Protein AF-A0A662DIK9-F1 (afdb_monomer_lite)

pLDDT: mean 86.63, std 15.17, range [39.56, 97.62]

Organism: Aerophobetes bacterium (NCBI:txid2030807)

Structure (mmCIF, N/CA/C/O backbone):
data_AF-A0A662DIK9-F1
#
_entry.id   AF-A0A662DIK9-F1
#
loop_
_atom_site.group_PDB
_atom_site.id
_atom_site.type_symbol
_atom_site.label_atom_id
_atom_site.label_alt_id
_atom_site.label_comp_id
_atom_site.label_asym_id
_atom_site.label_entity_id
_atom_site.label_seq_id
_atom_site.pdbx_PDB_ins_code
_atom_site.Cartn_x
_atom_site.Cartn_y
_atom_site.Cartn_z
_atom_site.occupancy
_atom_site.B_iso_or_equiv
_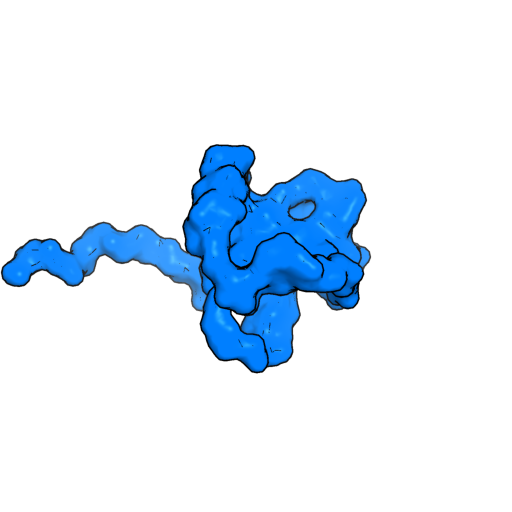atom_site.auth_seq_id
_atom_site.auth_comp_id
_atom_site.auth_asym_id
_atom_site.auth_atom_id
_atom_site.pdbx_PDB_model_num
ATOM 1 N N . VAL A 1 1 ? 3.250 -6.532 8.132 1.00 88.00 1 VAL A N 1
ATOM 2 C CA . VAL A 1 1 ? 2.627 -6.105 6.856 1.00 88.00 1 VAL A CA 1
ATOM 3 C C . VAL A 1 1 ? 1.916 -7.306 6.274 1.00 88.00 1 VAL A C 1
ATOM 5 O O . VAL A 1 1 ? 2.495 -8.382 6.314 1.00 88.00 1 VAL A O 1
ATOM 8 N N . ILE A 1 2 ? 0.690 -7.139 5.791 1.00 90.75 2 ILE A N 1
ATOM 9 C CA . ILE A 1 2 ? -0.103 -8.195 5.148 1.00 90.75 2 ILE A CA 1
ATOM 10 C C . ILE A 1 2 ? -0.514 -7.676 3.769 1.00 90.75 2 ILE A C 1
ATOM 12 O O . ILE A 1 2 ? -0.956 -6.536 3.674 1.00 90.75 2 ILE A O 1
ATOM 16 N N . ILE A 1 3 ? -0.337 -8.468 2.712 1.00 90.94 3 ILE A N 1
ATOM 17 C CA . ILE A 1 3 ? -0.609 -8.074 1.319 1.00 90.94 3 ILE A CA 1
ATOM 18 C C . ILE A 1 3 ? -1.674 -9.016 0.763 1.00 90.94 3 ILE A C 1
ATOM 20 O O . ILE A 1 3 ? -1.440 -10.221 0.726 1.00 90.94 3 ILE A O 1
ATOM 24 N N . GLY A 1 4 ? -2.814 -8.481 0.329 1.00 89.81 4 GLY A N 1
ATOM 25 C CA . GLY A 1 4 ? -3.887 -9.267 -0.274 1.00 89.81 4 GLY A CA 1
ATOM 26 C C . GLY A 1 4 ? -3.637 -9.490 -1.760 1.00 89.81 4 GLY A C 1
ATOM 27 O O . GLY A 1 4 ? -3.645 -8.555 -2.551 1.00 89.81 4 GLY A O 1
ATOM 28 N N . ARG A 1 5 ? -3.400 -10.732 -2.163 1.00 84.50 5 ARG A N 1
ATOM 29 C CA . ARG A 1 5 ? -3.059 -11.138 -3.534 1.00 84.50 5 ARG A CA 1
ATOM 30 C C . ARG A 1 5 ? -4.278 -11.443 -4.400 1.00 84.50 5 ARG A C 1
ATOM 32 O O . ARG A 1 5 ? -4.142 -11.579 -5.613 1.00 84.50 5 ARG A O 1
ATOM 39 N N . CYS A 1 6 ? -5.464 -11.528 -3.805 1.00 86.69 6 CYS A N 1
ATOM 40 C CA . CYS A 1 6 ? -6.730 -11.704 -4.509 1.00 86.69 6 CYS A CA 1
ATOM 41 C C . CYS A 1 6 ? -7.847 -10.849 -3.894 1.00 86.69 6 CYS A C 1
ATOM 43 O O . CYS A 1 6 ? -7.687 -10.220 -2.845 1.00 86.69 6 CYS A O 1
ATOM 45 N N . LYS A 1 7 ? -9.007 -10.824 -4.559 1.00 87.06 7 LYS A N 1
ATOM 46 C CA . LYS A 1 7 ? -10.167 -10.044 -4.112 1.00 87.06 7 LYS A CA 1
ATOM 47 C C . LYS A 1 7 ? -10.671 -10.520 -2.747 1.00 87.06 7 LYS A C 1
ATOM 49 O O . LYS A 1 7 ? -11.027 -9.699 -1.908 1.00 87.06 7 LYS A O 1
ATOM 54 N N . GLU A 1 8 ? -10.680 -11.828 -2.521 1.00 91.00 8 GLU A N 1
ATOM 55 C CA . GLU A 1 8 ? -11.135 -12.451 -1.281 1.00 91.00 8 GLU A CA 1
ATOM 56 C C . GLU A 1 8 ? -10.222 -12.080 -0.103 1.00 91.00 8 GLU A C 1
ATOM 58 O O . GLU A 1 8 ? -10.711 -11.780 0.984 1.00 91.00 8 GLU A O 1
ATOM 63 N N . GLU A 1 9 ? -8.904 -12.049 -0.315 1.00 91.81 9 GLU A N 1
ATOM 64 C CA . GLU A 1 9 ? -7.934 -11.602 0.691 1.00 91.81 9 GLU A CA 1
ATOM 65 C C . GLU A 1 9 ? -8.059 -10.107 0.985 1.00 91.81 9 GLU A C 1
ATOM 67 O O . GLU A 1 9 ? -8.038 -9.720 2.150 1.00 91.81 9 GLU A O 1
ATOM 72 N N . ASN A 1 10 ? -8.256 -9.276 -0.042 1.00 90.56 10 ASN A N 1
ATOM 73 C CA . ASN A 1 10 ? -8.482 -7.839 0.131 1.00 90.56 10 ASN A CA 1
ATOM 74 C C . ASN A 1 10 ? -9.709 -7.564 1.017 1.00 90.56 10 ASN A C 1
ATOM 76 O O . ASN A 1 10 ? -9.619 -6.776 1.954 1.00 90.56 10 ASN A O 1
ATOM 80 N N . ILE A 1 11 ? -10.823 -8.269 0.781 1.00 91.56 11 ILE A N 1
ATOM 81 C CA . ILE A 1 11 ? -12.034 -8.156 1.612 1.00 91.56 11 ILE A CA 1
ATOM 82 C C . ILE A 1 11 ? -11.739 -8.559 3.063 1.00 91.56 11 ILE A C 1
ATOM 84 O O . ILE A 1 11 ? -12.141 -7.859 3.991 1.00 91.56 11 ILE A O 1
ATOM 88 N N . LYS A 1 12 ? -11.010 -9.663 3.280 1.00 93.62 12 LYS A N 1
ATOM 89 C CA . LYS A 1 12 ? -10.619 -10.098 4.631 1.00 93.62 12 LYS A CA 1
ATOM 90 C C . LYS A 1 12 ? -9.725 -9.074 5.324 1.00 93.62 12 LYS A C 1
ATOM 92 O O . LYS A 1 12 ? -9.902 -8.832 6.511 1.00 93.62 12 LYS A O 1
ATOM 97 N N . ILE A 1 13 ? -8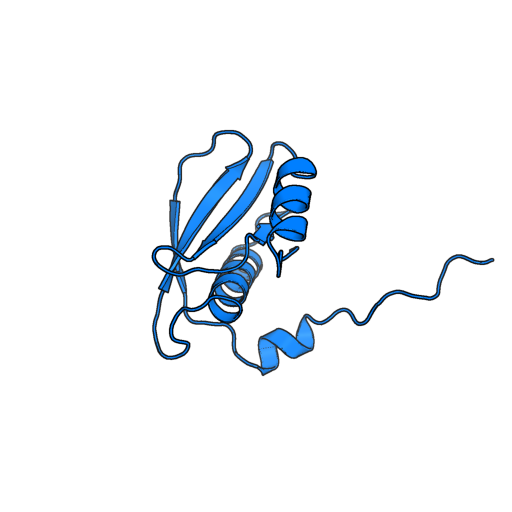.781 -8.470 4.604 1.00 92.69 13 ILE A N 1
ATOM 98 C CA . ILE A 1 13 ? -7.906 -7.422 5.138 1.00 92.69 13 ILE A CA 1
ATOM 99 C C . ILE A 1 13 ? -8.728 -6.228 5.624 1.00 92.69 13 ILE A C 1
ATOM 101 O O . ILE A 1 13 ? -8.516 -5.768 6.743 1.00 92.69 13 ILE A O 1
ATOM 105 N N . GLU A 1 14 ? -9.676 -5.752 4.818 1.00 89.81 14 GLU A N 1
ATOM 106 C CA . GLU A 1 14 ? -10.553 -4.644 5.201 1.00 89.81 14 GLU A CA 1
ATOM 107 C C . GLU A 1 14 ? -11.390 -5.001 6.438 1.00 89.81 14 GLU A C 1
ATOM 109 O O . GLU A 1 14 ? -11.438 -4.224 7.389 1.00 89.81 14 GLU A O 1
ATOM 114 N N . GLN A 1 15 ? -11.969 -6.205 6.485 1.00 92.88 15 GLN A N 1
ATOM 115 C CA . GLN A 1 15 ? -12.771 -6.683 7.620 1.00 92.88 15 GLN A CA 1
ATOM 116 C C . GLN A 1 15 ? -11.968 -6.881 8.915 1.00 92.88 15 GLN A C 1
ATOM 118 O O . GLN A 1 15 ? -12.506 -6.687 10.001 1.00 92.88 15 GLN A O 1
ATOM 123 N N . LEU A 1 16 ? -10.702 -7.296 8.813 1.00 93.81 16 LEU A N 1
ATOM 124 C CA . LEU A 1 16 ? -9.815 -7.543 9.957 1.00 93.81 16 LEU A CA 1
ATOM 125 C C . LEU A 1 16 ? -9.020 -6.301 10.380 1.00 93.81 16 LEU A C 1
ATOM 127 O O . LEU A 1 16 ? -8.297 -6.348 11.383 1.00 93.81 16 LEU A O 1
ATOM 131 N N . SER A 1 17 ? -9.106 -5.215 9.609 1.00 94.12 17 SER A N 1
ATOM 132 C CA . SER A 1 17 ? -8.475 -3.948 9.953 1.00 94.12 17 SER A CA 1
ATOM 133 C C . SER A 1 17 ? -9.118 -3.342 11.204 1.00 94.12 17 SER A C 1
ATOM 135 O O . SER A 1 17 ? -10.303 -3.504 11.484 1.00 94.12 17 SER A O 1
ATOM 137 N N . THR A 1 18 ? -8.299 -2.670 11.998 1.00 95.75 18 THR A N 1
ATOM 138 C CA . THR A 1 18 ? -8.665 -2.052 13.272 1.00 95.75 18 THR A CA 1
ATOM 139 C C . THR A 1 18 ? -8.329 -0.564 13.233 1.00 95.75 18 THR A C 1
ATOM 141 O O . THR A 1 18 ? -7.427 -0.167 12.488 1.00 95.75 18 THR A O 1
ATOM 144 N N . PRO A 1 19 ? -9.022 0.285 14.015 1.00 95.56 19 PRO A N 1
ATOM 145 C CA . PRO A 1 19 ? -8.706 1.708 14.070 1.00 95.56 19 PRO A CA 1
ATOM 146 C C . PRO A 1 19 ? -7.223 1.944 14.376 1.00 95.56 19 PRO A C 1
ATOM 148 O O . PRO A 1 19 ? -6.698 1.402 15.347 1.00 95.56 19 PRO A O 1
ATOM 151 N N . GLY A 1 20 ? -6.548 2.748 13.552 1.00 93.25 20 GLY A N 1
ATOM 152 C CA . GLY A 1 20 ? -5.098 2.962 13.662 1.00 93.25 20 GLY A CA 1
ATOM 153 C C . GLY A 1 20 ? -4.256 2.221 12.630 1.00 93.25 20 GLY A C 1
ATOM 154 O O . GLY A 1 20 ? -3.131 2.641 12.364 1.00 93.25 20 GLY A O 1
ATOM 155 N N . ASP A 1 21 ? -4.796 1.180 12.002 1.00 96.06 21 ASP A N 1
ATOM 156 C CA . ASP A 1 21 ? -4.120 0.519 10.894 1.00 96.06 21 ASP A CA 1
ATOM 157 C C . ASP A 1 21 ? -4.011 1.425 9.671 1.00 96.06 21 ASP A C 1
ATOM 159 O O . ASP A 1 21 ? -4.862 2.283 9.434 1.00 96.06 21 ASP A O 1
ATOM 163 N N . ILE A 1 22 ? -2.981 1.191 8.860 1.00 96.44 22 ILE A N 1
ATOM 164 C CA . ILE A 1 22 ? -2.774 1.904 7.603 1.00 96.44 22 ILE A CA 1
ATOM 165 C C . ILE A 1 22 ? -3.013 0.943 6.446 1.00 96.44 22 ILE A C 1
ATOM 167 O O . ILE A 1 22 ? -2.407 -0.127 6.375 1.00 96.44 22 ILE A O 1
ATOM 171 N N . ILE A 1 23 ? -3.870 1.350 5.518 1.00 96.50 23 ILE A N 1
ATOM 172 C CA . ILE A 1 23 ? -4.096 0.644 4.260 1.00 96.50 23 ILE A CA 1
ATOM 173 C C . ILE A 1 23 ? -3.302 1.328 3.156 1.00 96.50 23 ILE A C 1
ATOM 175 O O . ILE A 1 23 ? -3.227 2.555 3.126 1.00 96.50 23 ILE A O 1
ATOM 179 N N . LEU A 1 24 ? -2.713 0.541 2.255 1.00 96.75 24 LEU A N 1
ATOM 180 C CA . LEU A 1 24 ? -2.006 1.016 1.073 1.00 96.75 24 LEU A CA 1
ATOM 181 C C . LEU A 1 24 ? -2.573 0.374 -0.199 1.00 96.75 24 LEU A C 1
ATOM 183 O O . LEU A 1 24 ? -2.930 -0.806 -0.202 1.00 96.75 24 LEU A O 1
ATOM 187 N N . ARG A 1 25 ? -2.589 1.136 -1.298 1.00 95.69 25 ARG A N 1
ATOM 188 C CA . ARG A 1 25 ? -2.903 0.652 -2.652 1.00 95.69 25 ARG A CA 1
ATOM 189 C C . ARG A 1 25 ? -2.140 1.436 -3.713 1.00 95.69 25 ARG A C 1
ATOM 191 O O . ARG A 1 25 ? -1.895 2.632 -3.553 1.00 95.69 25 ARG A O 1
ATOM 198 N N . VAL A 1 26 ? -1.820 0.803 -4.835 1.00 95.94 26 VAL A N 1
ATOM 199 C CA . VAL A 1 26 ? -1.238 1.520 -5.978 1.00 95.94 26 VAL A CA 1
ATOM 200 C C . VAL A 1 26 ? -2.317 2.331 -6.686 1.00 95.94 26 VAL A C 1
ATOM 202 O O . VAL A 1 26 ? -3.412 1.848 -6.966 1.00 95.94 26 VAL A O 1
ATOM 205 N N . LYS A 1 27 ? -2.011 3.585 -7.001 1.00 93.88 27 LYS A N 1
ATOM 206 C CA . LYS A 1 27 ? -2.914 4.467 -7.733 1.00 93.88 27 LYS A CA 1
ATOM 207 C C . LYS A 1 27 ? -2.791 4.225 -9.238 1.00 93.88 27 LYS A C 1
ATOM 209 O O . LYS A 1 27 ? -1.686 4.157 -9.764 1.00 93.88 27 LYS A O 1
ATOM 214 N N . LYS A 1 28 ? -3.926 4.212 -9.946 1.00 90.94 28 LYS A N 1
ATOM 215 C CA . LYS A 1 28 ? -4.042 4.032 -11.415 1.00 90.94 28 LYS A CA 1
ATOM 216 C C . LYS A 1 28 ? -3.653 2.651 -11.962 1.00 90.94 28 LYS A C 1
ATOM 218 O O . LYS A 1 28 ? -3.736 2.461 -13.171 1.00 90.94 28 LYS A O 1
ATOM 223 N N . TYR A 1 29 ? -3.292 1.701 -11.107 1.00 90.88 29 TYR A N 1
ATOM 224 C CA . TYR A 1 29 ? -2.993 0.323 -11.492 1.00 90.88 29 TYR A CA 1
ATOM 225 C C . TYR A 1 29 ? -3.810 -0.625 -10.622 1.00 90.88 29 TYR A C 1
ATOM 227 O O . TYR A 1 29 ? -4.108 -0.311 -9.469 1.00 90.88 29 TYR A O 1
ATOM 235 N N . LYS A 1 30 ? -4.199 -1.777 -11.173 1.00 88.69 30 LYS A N 1
ATOM 236 C CA . LYS A 1 30 ? -4.755 -2.849 -10.347 1.00 88.69 30 LYS A CA 1
ATOM 237 C C . LYS A 1 30 ? -3.629 -3.430 -9.503 1.00 88.69 30 LYS A C 1
ATOM 239 O O . LYS A 1 30 ? -2.473 -3.423 -9.915 1.00 88.69 30 LYS A O 1
ATOM 244 N N . GLY A 1 31 ? -3.960 -3.912 -8.319 1.00 87.38 31 GLY A N 1
ATOM 245 C CA . GLY A 1 31 ? -2.964 -4.450 -7.414 1.00 87.38 31 GLY A CA 1
ATOM 246 C C . GLY A 1 31 ? -3.557 -4.811 -6.064 1.00 87.38 31 GLY A C 1
ATOM 247 O O . GLY A 1 31 ? -4.772 -4.685 -5.864 1.00 87.38 31 GLY A O 1
ATOM 248 N N . PRO A 1 32 ? -2.702 -5.271 -5.148 1.00 92.12 32 PRO A N 1
ATOM 249 C CA . PRO A 1 32 ? -3.119 -5.712 -3.835 1.00 92.12 32 PRO A CA 1
ATOM 250 C C . PRO A 1 32 ? -3.570 -4.541 -2.963 1.00 92.12 32 PRO A C 1
ATOM 252 O O . PRO A 1 32 ? -3.124 -3.401 -3.135 1.00 92.12 32 PRO A O 1
ATOM 255 N N . ILE A 1 33 ? -4.401 -4.857 -1.971 1.00 93.56 33 ILE 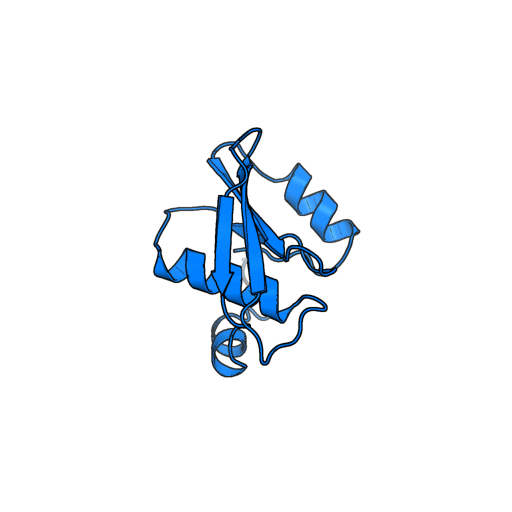A N 1
ATOM 256 C CA . ILE A 1 33 ? -4.556 -4.023 -0.782 1.00 93.56 33 ILE A CA 1
ATOM 257 C C . ILE A 1 33 ? -3.545 -4.508 0.252 1.00 93.56 33 ILE A C 1
ATOM 259 O O . ILE A 1 33 ? -3.454 -5.702 0.541 1.00 93.56 33 ILE A O 1
ATOM 263 N N . THR A 1 34 ? -2.783 -3.579 0.820 1.00 95.31 34 THR A N 1
ATOM 264 C CA . THR A 1 34 ? -1.788 -3.886 1.849 1.00 95.31 34 THR A CA 1
ATOM 265 C C . THR A 1 34 ? -2.207 -3.289 3.181 1.00 95.31 34 THR A C 1
ATOM 267 O O . THR A 1 34 ? -2.496 -2.101 3.267 1.00 95.31 34 THR A O 1
ATOM 270 N N . LEU A 1 35 ? -2.171 -4.101 4.233 1.00 95.69 35 LEU A N 1
ATOM 271 C CA . LEU A 1 35 ? -2.345 -3.697 5.621 1.00 95.69 35 LEU A CA 1
ATOM 272 C C . LEU A 1 35 ? -0.988 -3.536 6.307 1.00 95.69 35 LEU A C 1
ATOM 274 O O . LEU A 1 35 ? -0.187 -4.474 6.416 1.00 95.69 35 LEU A O 1
ATOM 278 N N . PHE A 1 36 ? -0.755 -2.343 6.832 1.00 95.19 36 PHE A N 1
ATOM 279 C CA . PHE A 1 36 ? 0.364 -2.015 7.694 1.00 95.19 36 PHE A CA 1
ATOM 280 C C . PHE A 1 36 ? -0.156 -1.781 9.116 1.00 95.19 36 PHE A C 1
ATOM 282 O O . PHE A 1 36 ? -0.869 -0.815 9.380 1.00 95.19 36 PHE A O 1
ATOM 289 N N . ARG A 1 37 ? 0.214 -2.687 10.026 1.00 93.50 37 ARG A N 1
ATOM 290 C CA . ARG A 1 37 ? -0.145 -2.664 11.449 1.00 93.50 37 ARG A CA 1
ATOM 291 C C . ARG A 1 37 ? 1.116 -2.636 12.305 1.00 93.50 37 ARG A C 1
ATOM 293 O O . ARG A 1 37 ? 2.070 -3.355 12.001 1.00 93.50 37 ARG A O 1
ATOM 300 N N . GLY A 1 38 ? 1.078 -1.874 13.397 1.00 86.38 38 GLY A N 1
ATOM 301 C CA . GLY A 1 38 ? 2.156 -1.768 14.384 1.00 86.38 38 GLY A CA 1
ATOM 302 C C . GLY A 1 38 ? 2.839 -0.400 14.385 1.00 86.38 38 GLY A C 1
ATOM 303 O O . GLY A 1 38 ? 2.328 0.561 13.812 1.00 86.38 38 GLY A O 1
ATOM 304 N N . ASN A 1 39 ? 3.997 -0.310 15.047 1.00 83.00 39 ASN A N 1
ATOM 305 C CA . ASN A 1 39 ? 4.730 0.950 15.163 1.00 83.00 39 ASN A CA 1
ATOM 306 C C . ASN A 1 39 ? 5.160 1.477 13.794 1.00 83.00 39 ASN A C 1
ATOM 308 O O . ASN A 1 39 ? 5.812 0.785 13.008 1.00 83.00 39 ASN A O 1
ATOM 312 N N . PHE A 1 40 ? 4.824 2.739 13.543 1.00 82.12 40 PHE A N 1
ATOM 313 C CA . PHE A 1 40 ? 5.210 3.431 12.328 1.00 82.12 40 PHE A CA 1
ATOM 314 C C . PHE A 1 40 ? 6.717 3.716 12.344 1.00 82.12 40 PHE A C 1
ATOM 316 O O . PHE A 1 40 ? 7.182 4.660 12.977 1.00 82.12 40 PHE A O 1
ATOM 323 N N . ALA A 1 41 ? 7.480 2.888 11.635 1.00 89.38 41 ALA A N 1
ATOM 324 C CA . ALA A 1 41 ? 8.862 3.170 11.271 1.00 89.38 41 ALA A CA 1
ATOM 325 C C . ALA A 1 41 ? 8.907 3.497 9.777 1.00 89.38 41 ALA A C 1
ATOM 327 O O . ALA A 1 41 ? 8.432 2.703 8.961 1.00 89.38 41 ALA A O 1
ATOM 328 N N . LEU A 1 42 ? 9.477 4.653 9.422 1.00 88.38 42 LEU A N 1
ATOM 329 C CA . LEU A 1 42 ? 9.464 5.172 8.050 1.00 88.38 42 LEU A CA 1
ATOM 330 C C . LEU A 1 42 ? 10.029 4.164 7.036 1.00 88.38 42 LEU A C 1
ATOM 332 O O . LEU A 1 42 ? 9.422 3.950 5.992 1.00 88.38 42 LEU A O 1
ATOM 336 N N . GLU A 1 43 ? 11.124 3.487 7.385 1.00 89.75 43 GLU A N 1
ATOM 337 C CA . GLU A 1 43 ? 11.750 2.447 6.557 1.00 89.75 43 GLU A CA 1
ATOM 338 C C . GLU A 1 43 ? 10.815 1.255 6.293 1.00 89.75 43 GLU A C 1
ATOM 340 O O . GLU A 1 43 ? 10.662 0.803 5.158 1.00 89.75 43 GLU A O 1
ATOM 345 N N . LEU A 1 44 ? 10.129 0.758 7.331 1.00 90.06 44 LEU A N 1
ATOM 346 C CA . LEU A 1 44 ? 9.182 -0.355 7.192 1.00 90.06 44 LEU A CA 1
ATOM 347 C C . LEU A 1 44 ? 7.962 0.053 6.367 1.00 90.06 44 LEU A C 1
ATOM 349 O O . LEU A 1 44 ? 7.468 -0.736 5.560 1.00 90.06 44 LEU A O 1
ATOM 353 N N . PHE A 1 45 ? 7.486 1.281 6.562 1.00 93.56 45 PHE A N 1
ATOM 354 C CA . PHE A 1 45 ? 6.376 1.835 5.801 1.00 93.56 45 PHE A CA 1
ATOM 355 C C . PHE A 1 45 ? 6.739 1.993 4.319 1.00 93.56 45 PHE A C 1
ATOM 357 O O . PHE A 1 45 ? 5.989 1.550 3.448 1.00 93.56 45 PHE A O 1
ATOM 364 N N . HIS A 1 46 ? 7.920 2.544 4.024 1.00 94.31 46 HIS A N 1
ATOM 365 C CA . HIS A 1 46 ? 8.424 2.670 2.660 1.00 94.31 46 HIS A CA 1
ATOM 366 C C . HIS A 1 46 ? 8.557 1.295 1.992 1.00 94.31 46 HIS A C 1
ATOM 368 O O . HIS A 1 46 ? 8.106 1.102 0.863 1.00 94.31 46 HIS A O 1
ATOM 374 N N . ARG A 1 47 ? 9.079 0.296 2.714 1.00 92.62 47 ARG A N 1
ATOM 375 C CA . ARG A 1 47 ? 9.181 -1.079 2.212 1.00 92.62 47 ARG A CA 1
ATOM 376 C C . ARG A 1 47 ? 7.809 -1.701 1.931 1.00 92.62 47 ARG A C 1
ATOM 378 O O . ARG A 1 47 ? 7.634 -2.335 0.894 1.00 92.62 47 ARG A O 1
ATOM 385 N N . ALA A 1 48 ? 6.815 -1.474 2.791 1.00 93.94 48 ALA A N 1
ATOM 386 C CA . ALA A 1 48 ? 5.441 -1.918 2.554 1.00 93.94 48 ALA A CA 1
ATOM 387 C C . ALA A 1 48 ? 4.838 -1.291 1.286 1.00 93.94 48 ALA A C 1
ATOM 389 O O . ALA A 1 48 ? 4.204 -1.989 0.491 1.00 93.94 48 ALA A O 1
ATOM 390 N N . ALA A 1 49 ? 5.075 0.003 1.054 1.00 95.75 49 ALA A N 1
ATOM 391 C CA . ALA A 1 49 ? 4.652 0.682 -0.167 1.00 95.75 49 ALA A CA 1
ATOM 392 C C . ALA A 1 49 ? 5.349 0.097 -1.412 1.00 95.75 49 ALA A C 1
ATOM 394 O O . ALA A 1 49 ? 4.676 -0.222 -2.392 1.00 95.75 49 ALA A O 1
ATOM 395 N N . SER A 1 50 ? 6.663 -0.140 -1.359 1.00 95.38 50 SER A N 1
ATOM 396 C CA . SER A 1 50 ? 7.420 -0.776 -2.450 1.00 95.38 50 SER A CA 1
ATOM 397 C C . SER A 1 50 ? 6.977 -2.214 -2.743 1.00 95.38 50 SER A C 1
ATOM 399 O O . SER A 1 50 ? 6.948 -2.616 -3.908 1.00 95.38 50 SER A O 1
ATOM 401 N N . PHE A 1 51 ? 6.587 -2.992 -1.728 1.00 93.88 51 PHE A N 1
ATOM 402 C CA . PHE A 1 51 ? 5.981 -4.310 -1.937 1.00 93.88 51 PHE A CA 1
ATOM 403 C C . PHE A 1 51 ? 4.603 -4.208 -2.589 1.00 93.88 51 PHE A C 1
ATOM 405 O O . PHE A 1 51 ? 4.315 -4.943 -3.529 1.00 93.88 51 PHE A O 1
ATOM 412 N N . THR A 1 52 ? 3.777 -3.263 -2.141 1.00 94.62 52 THR A N 1
ATOM 413 C CA . THR A 1 52 ? 2.457 -2.997 -2.737 1.00 94.62 52 THR A CA 1
ATOM 414 C C . THR A 1 52 ? 2.591 -2.660 -4.226 1.00 94.62 52 THR A C 1
ATOM 416 O O . THR A 1 52 ? 1.842 -3.189 -5.042 1.00 94.62 52 THR A O 1
ATOM 419 N N . ALA A 1 53 ? 3.590 -1.846 -4.588 1.00 95.25 53 ALA A N 1
ATOM 420 C CA . ALA A 1 53 ? 3.936 -1.537 -5.974 1.00 95.25 53 ALA A CA 1
ATOM 421 C C . ALA A 1 53 ? 4.376 -2.775 -6.768 1.00 95.25 53 ALA A C 1
ATOM 423 O O . ALA A 1 53 ? 3.852 -3.023 -7.851 1.00 95.25 53 ALA A O 1
ATOM 424 N N . ARG A 1 54 ? 5.295 -3.578 -6.221 1.00 92.94 54 ARG A N 1
ATOM 425 C CA . ARG A 1 54 ? 5.826 -4.780 -6.885 1.00 92.94 54 ARG A CA 1
ATOM 426 C C . ARG A 1 54 ? 4.748 -5.803 -7.239 1.00 92.94 54 ARG A C 1
ATOM 428 O O . ARG A 1 54 ? 4.838 -6.433 -8.281 1.00 92.94 54 ARG A O 1
ATOM 435 N N . TYR A 1 55 ? 3.763 -5.998 -6.370 1.00 91.31 55 TYR A N 1
ATOM 436 C CA . TYR A 1 55 ? 2.693 -6.974 -6.598 1.00 91.31 55 TYR A CA 1
ATOM 437 C C . TYR A 1 55 ? 1.503 -6.402 -7.388 1.00 91.31 55 TYR A C 1
ATOM 439 O O . TYR A 1 55 ? 0.472 -7.061 -7.495 1.00 91.31 55 TYR A O 1
ATOM 447 N N . SER A 1 56 ? 1.619 -5.181 -7.916 1.00 92.44 56 SER A N 1
ATOM 448 C CA . SER A 1 56 ? 0.601 -4.549 -8.759 1.00 92.44 56 SER A CA 1
ATOM 449 C C . SER A 1 56 ? 0.890 -4.728 -10.251 1.00 92.44 56 SER A C 1
ATOM 451 O O . SER A 1 56 ? 1.979 -5.137 -10.637 1.00 92.44 56 SER A O 1
ATOM 453 N N . ASP A 1 57 ? -0.055 -4.318 -11.094 1.00 93.44 57 ASP A N 1
ATOM 454 C CA . ASP A 1 57 ? 0.103 -4.249 -12.553 1.00 93.44 57 ASP A CA 1
ATOM 455 C C . ASP A 1 57 ? 0.962 -3.044 -13.004 1.00 93.44 57 ASP A C 1
ATOM 457 O O . ASP A 1 57 ? 0.999 -2.700 -14.189 1.00 93.44 57 ASP A O 1
ATOM 461 N N . ALA A 1 58 ? 1.596 -2.325 -12.072 1.00 93.31 58 ALA A N 1
ATOM 462 C CA . ALA A 1 58 ? 2.395 -1.154 -12.397 1.00 93.31 58 ALA A CA 1
ATOM 463 C C . ALA A 1 58 ? 3.786 -1.535 -12.947 1.00 93.31 58 ALA A C 1
ATOM 465 O O . ALA A 1 58 ? 4.373 -2.521 -12.503 1.00 93.31 58 ALA A O 1
ATOM 466 N N . PRO A 1 59 ? 4.358 -0.745 -13.877 1.00 91.56 59 PRO A N 1
ATOM 467 C CA . PRO A 1 59 ? 5.690 -1.011 -14.416 1.00 91.56 59 PRO A CA 1
ATOM 468 C C . PRO A 1 59 ? 6.774 -0.969 -13.331 1.00 91.56 59 PRO A C 1
ATOM 470 O O . PRO A 1 59 ? 6.871 0.006 -12.584 1.00 91.56 59 PRO A O 1
ATOM 473 N N . GLU A 1 60 ? 7.613 -2.004 -13.271 1.00 89.12 60 GLU A N 1
ATOM 474 C CA . GLU A 1 60 ? 8.657 -2.137 -12.243 1.00 89.12 60 GLU A CA 1
ATOM 475 C C . GLU A 1 60 ? 9.809 -1.133 -12.402 1.00 89.12 60 GLU A C 1
ATOM 477 O O . GLU A 1 60 ? 10.499 -0.809 -11.436 1.00 89.12 60 GLU A O 1
ATOM 482 N N . ASP A 1 61 ? 10.015 -0.623 -13.617 1.00 89.56 61 ASP A N 1
ATOM 483 C CA . ASP A 1 61 ? 11.077 0.318 -13.980 1.00 89.56 61 ASP A CA 1
ATOM 484 C C . ASP A 1 61 ? 10.749 1.777 -13.616 1.00 89.56 61 ASP A C 1
ATOM 486 O O . ASP A 1 61 ? 11.583 2.669 -13.798 1.00 89.56 61 ASP A O 1
ATOM 490 N N . LYS A 1 62 ? 9.548 2.043 -13.085 1.00 90.00 62 LYS A N 1
ATOM 491 C CA . LYS A 1 62 ? 9.050 3.394 -12.802 1.00 90.00 62 LYS A CA 1
ATOM 492 C C . LYS A 1 62 ? 8.747 3.605 -11.327 1.00 90.00 62 LYS A C 1
ATOM 494 O O . LYS A 1 62 ? 8.388 2.692 -10.590 1.00 90.00 62 LYS A O 1
ATOM 499 N N . GLU A 1 63 ? 8.847 4.864 -10.910 1.00 95.00 63 GLU A N 1
ATOM 500 C CA . GLU A 1 63 ? 8.210 5.288 -9.667 1.00 95.00 63 GLU A CA 1
ATOM 501 C C . GLU A 1 63 ? 6.699 5.386 -9.855 1.00 95.00 63 GLU A C 1
ATOM 503 O O . GLU A 1 63 ? 6.206 5.973 -10.824 1.00 95.00 63 GLU A O 1
ATOM 508 N N . VAL A 1 64 ? 5.964 4.837 -8.893 1.00 95.69 64 VAL A N 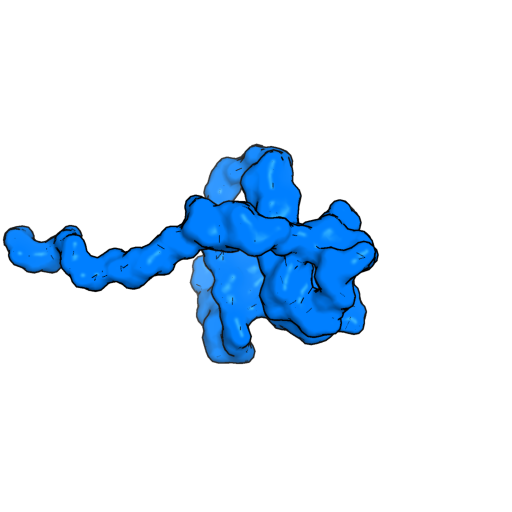1
ATOM 509 C CA . VAL A 1 64 ? 4.503 4.786 -8.893 1.00 95.69 64 VAL A CA 1
ATOM 510 C C . VAL A 1 64 ? 3.959 5.473 -7.646 1.00 95.69 64 VAL A C 1
ATOM 512 O O . VAL A 1 64 ? 4.597 5.486 -6.594 1.00 95.69 64 VAL A O 1
ATOM 515 N N . GLU A 1 65 ? 2.774 6.076 -7.763 1.00 97.31 65 GLU A N 1
ATOM 516 C CA . GLU A 1 65 ? 2.079 6.658 -6.614 1.00 97.31 65 GLU A CA 1
ATOM 517 C C . GLU A 1 65 ? 1.341 5.553 -5.849 1.00 97.31 65 GLU A C 1
ATOM 519 O O . GLU A 1 65 ? 0.461 4.889 -6.399 1.00 97.31 65 GLU A O 1
ATOM 524 N N . VAL A 1 66 ? 1.661 5.396 -4.569 1.00 97.38 66 VAL A N 1
ATOM 525 C CA . VAL A 1 66 ? 0.918 4.565 -3.621 1.00 97.38 66 VAL A CA 1
ATOM 526 C C . VAL A 1 66 ? 0.072 5.485 -2.751 1.00 97.38 66 VAL A C 1
ATOM 528 O O . VAL A 1 66 ? 0.582 6.414 -2.121 1.00 97.38 66 VAL A O 1
ATOM 531 N N . GLU A 1 67 ? -1.233 5.247 -2.749 1.00 97.62 67 GLU A N 1
ATOM 532 C CA . GLU A 1 67 ? -2.174 5.884 -1.836 1.00 97.62 67 GLU A CA 1
ATOM 533 C C . GLU A 1 67 ? -2.197 5.126 -0.516 1.00 97.62 67 GLU A C 1
ATOM 535 O O . GLU A 1 67 ? -2.150 3.896 -0.508 1.00 97.62 67 GLU A O 1
ATOM 540 N N . TYR A 1 68 ? -2.294 5.860 0.588 1.00 97.06 68 TYR A N 1
ATOM 541 C CA . TYR A 1 68 ? -2.464 5.277 1.907 1.00 97.06 68 TYR A CA 1
ATOM 542 C C . TYR A 1 68 ? -3.362 6.130 2.794 1.00 97.06 68 TYR A C 1
ATOM 544 O O . TYR A 1 68 ? -3.405 7.353 2.659 1.00 97.06 68 TYR A O 1
ATOM 552 N N . TRP A 1 69 ? -4.076 5.480 3.704 1.00 96.31 69 TRP A N 1
ATOM 553 C CA . TRP A 1 69 ? -4.937 6.134 4.685 1.00 96.31 69 TRP A CA 1
ATOM 554 C C . TRP A 1 69 ? -5.006 5.300 5.959 1.00 96.31 69 TRP A C 1
ATOM 556 O O . TRP A 1 69 ? -4.801 4.085 5.942 1.00 96.31 69 TRP A O 1
ATOM 566 N N . GLN A 1 70 ? -5.283 5.972 7.070 1.00 96.12 70 GLN A N 1
ATOM 567 C CA . GLN A 1 70 ? -5.524 5.315 8.348 1.00 96.12 70 GLN A CA 1
ATOM 568 C C . GLN A 1 70 ? -6.993 4.879 8.434 1.00 96.12 70 GLN A C 1
ATOM 570 O O . GLN A 1 70 ? -7.886 5.639 8.076 1.00 96.12 70 GLN A O 1
ATOM 575 N N . VAL A 1 71 ? -7.265 3.673 8.913 1.00 94.62 71 VAL A N 1
ATOM 576 C CA . VAL A 1 71 ? -8.629 3.162 9.120 1.00 94.62 71 VAL A CA 1
ATOM 577 C C . VAL A 1 71 ? -9.217 3.759 10.411 1.00 94.62 71 VAL A C 1
ATOM 579 O O . VAL A 1 71 ? -8.484 3.887 11.400 1.00 94.62 71 VAL A O 1
ATOM 582 N N . PRO A 1 72 ? -10.524 4.098 10.454 1.00 93.31 72 PRO A N 1
ATOM 583 C CA . PRO A 1 72 ? -11.507 3.924 9.375 1.00 93.31 72 PRO A CA 1
ATOM 584 C C . PRO A 1 72 ? -11.590 5.083 8.371 1.00 93.31 72 PRO A C 1
ATOM 586 O O . PRO A 1 72 ? -11.923 4.843 7.217 1.00 93.31 72 PRO A O 1
ATOM 589 N N . GLU A 1 73 ? -11.273 6.315 8.774 1.00 91.88 73 GLU A N 1
ATOM 590 C CA . GLU A 1 73 ? -11.628 7.527 8.008 1.00 91.88 73 GLU A CA 1
ATOM 591 C C . GLU A 1 73 ? -10.464 8.522 7.866 1.00 91.88 73 GLU A C 1
ATOM 593 O O . GLU A 1 73 ? -10.641 9.737 7.816 1.00 91.88 73 GLU A O 1
ATOM 598 N N . GLY A 1 74 ? -9.235 8.018 7.829 1.00 93.56 74 GLY A N 1
ATOM 599 C CA . GLY A 1 74 ? -8.052 8.836 7.604 1.00 93.56 74 GLY A CA 1
ATOM 600 C C . GLY A 1 74 ? -8.052 9.492 6.223 1.00 93.56 74 GLY A C 1
ATOM 601 O O . GLY A 1 74 ? -8.529 8.934 5.236 1.00 93.56 74 GLY A O 1
ATOM 602 N N . GLU A 1 75 ? -7.451 10.676 6.144 1.00 96.94 75 GLU A N 1
ATOM 603 C CA . GLU A 1 75 ? -7.215 11.354 4.872 1.00 96.94 75 GLU A CA 1
ATOM 604 C C . GLU A 1 75 ? -6.322 10.503 3.953 1.00 96.94 75 GLU A C 1
ATOM 606 O O . GLU A 1 75 ? -5.309 9.944 4.388 1.00 96.94 75 GLU A O 1
ATOM 611 N N . ILE A 1 76 ? -6.674 10.447 2.665 1.00 97.12 76 ILE A N 1
ATOM 612 C CA . ILE A 1 76 ? -5.865 9.769 1.651 1.00 97.12 76 ILE A CA 1
ATOM 613 C C . ILE A 1 76 ? -4.609 10.593 1.367 1.00 97.12 76 ILE A C 1
ATOM 615 O O . ILE A 1 76 ? -4.658 11.666 0.762 1.00 97.12 76 ILE A O 1
ATOM 619 N N . LYS A 1 77 ? -3.460 10.029 1.725 1.00 97.31 77 LYS A N 1
ATOM 620 C CA . LYS A 1 77 ? -2.128 10.559 1.436 1.00 97.31 77 LYS A CA 1
ATOM 621 C C . LYS A 1 77 ? -1.457 9.741 0.338 1.00 97.31 77 LYS A C 1
ATOM 623 O O . LYS A 1 77 ? -1.928 8.672 -0.047 1.00 97.31 77 LYS A O 1
ATOM 628 N N . LYS A 1 78 ? -0.364 10.273 -0.213 1.00 97.38 78 LYS A N 1
ATOM 629 C CA . LYS A 1 78 ? 0.374 9.656 -1.324 1.00 97.38 78 LYS A CA 1
ATOM 630 C C . LYS A 1 78 ? 1.862 9.604 -1.023 1.00 97.38 78 LYS A C 1
ATOM 632 O O . LYS A 1 78 ? 2.409 10.538 -0.442 1.00 97.38 78 LYS A O 1
ATOM 637 N N . ILE A 1 79 ? 2.505 8.530 -1.459 1.00 96.81 79 ILE A N 1
ATOM 638 C CA . ILE A 1 79 ? 3.958 8.370 -1.473 1.00 96.81 79 ILE A CA 1
ATOM 639 C C . ILE A 1 79 ? 4.380 7.830 -2.840 1.00 96.81 79 ILE A C 1
ATOM 641 O O . ILE A 1 79 ? 3.665 7.028 -3.439 1.00 96.81 79 ILE A O 1
ATOM 645 N N . LYS A 1 80 ? 5.514 8.300 -3.362 1.00 97.12 80 LYS A N 1
ATOM 646 C CA . LYS A 1 80 ? 6.109 7.751 -4.583 1.00 97.12 80 LYS A CA 1
ATOM 647 C C . LYS A 1 80 ? 7.168 6.735 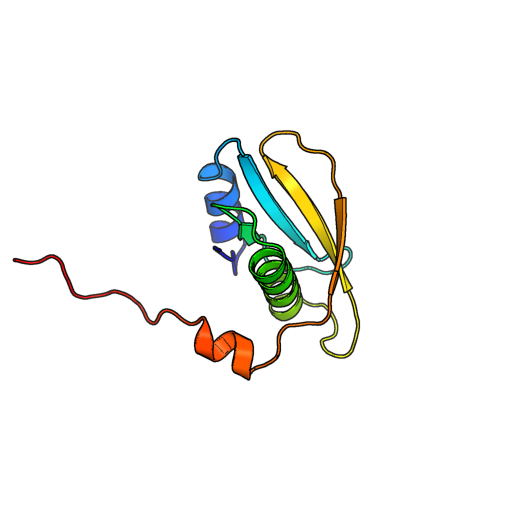-4.202 1.00 97.12 80 LYS A C 1
ATOM 649 O O . LYS A 1 80 ? 8.008 7.034 -3.360 1.00 97.12 80 LYS A O 1
ATOM 654 N N . VAL A 1 81 ? 7.111 5.560 -4.814 1.00 96.25 81 VAL A N 1
ATOM 655 C CA . VAL A 1 81 ? 8.060 4.472 -4.562 1.00 96.25 81 VAL A CA 1
ATOM 656 C C . VAL A 1 81 ? 8.394 3.748 -5.857 1.00 96.25 81 VAL A C 1
ATOM 658 O O . VAL A 1 81 ? 7.578 3.698 -6.778 1.00 96.25 81 VAL A O 1
ATOM 661 N N . LYS A 1 82 ? 9.579 3.141 -5.907 1.00 95.69 82 LYS A N 1
ATOM 662 C CA . LYS A 1 82 ? 9.884 2.087 -6.880 1.00 95.69 82 LYS A CA 1
ATOM 663 C C . LYS A 1 82 ? 9.399 0.738 -6.355 1.00 95.69 82 LYS A C 1
ATOM 665 O O . LYS A 1 82 ? 9.311 0.539 -5.137 1.00 95.69 82 LYS A O 1
ATOM 670 N N . ALA A 1 83 ? 9.108 -0.183 -7.271 1.00 94.00 83 ALA A N 1
ATOM 671 C CA . ALA A 1 83 ? 8.847 -1.574 -6.923 1.00 94.00 83 ALA A CA 1
ATOM 672 C C . ALA A 1 83 ? 10.040 -2.155 -6.143 1.00 94.00 83 ALA A C 1
ATOM 674 O O . ALA A 1 83 ? 11.194 -1.920 -6.503 1.00 94.00 83 ALA A O 1
ATOM 675 N N . ALA A 1 84 ? 9.765 -2.898 -5.066 1.00 91.62 84 ALA A N 1
ATOM 676 C CA . ALA A 1 84 ? 10.806 -3.547 -4.261 1.00 91.62 84 ALA A CA 1
ATOM 677 C C . ALA A 1 84 ? 11.677 -4.474 -5.124 1.00 91.62 84 ALA A C 1
ATOM 679 O O . ALA A 1 84 ? 11.142 -5.114 -6.026 1.00 91.62 84 ALA A O 1
ATOM 680 N N . GLY A 1 85 ? 12.982 -4.586 -4.866 1.00 87.00 85 GLY A N 1
ATOM 681 C CA . GLY A 1 85 ? 13.858 -5.518 -5.590 1.00 87.00 85 GLY A CA 1
ATOM 682 C C . GLY A 1 85 ? 13.571 -6.986 -5.245 1.00 87.00 85 GLY A C 1
ATOM 683 O O . GLY A 1 85 ? 12.947 -7.274 -4.226 1.00 87.00 85 GLY A O 1
A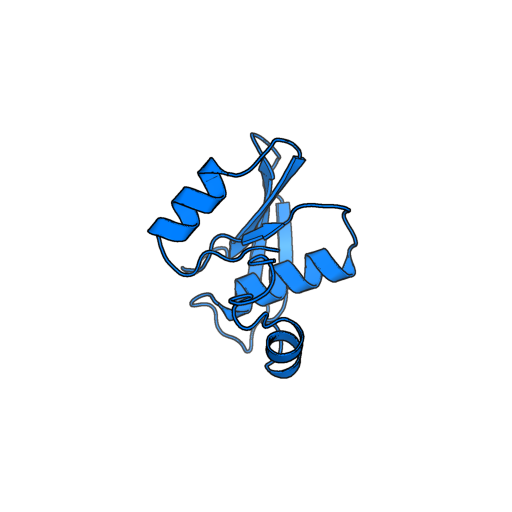TOM 684 N N . VAL A 1 86 ? 14.042 -7.930 -6.069 1.00 78.12 86 VAL A N 1
ATOM 685 C CA . VAL A 1 86 ? 13.869 -9.379 -5.813 1.00 78.12 86 VAL A CA 1
ATOM 686 C C . VAL A 1 86 ? 14.473 -9.779 -4.460 1.00 78.12 86 VAL A C 1
ATOM 688 O O . VAL A 1 86 ? 13.821 -10.457 -3.670 1.00 78.12 86 VAL A O 1
ATOM 691 N N . GLU A 1 87 ? 15.658 -9.258 -4.137 1.00 76.69 87 GLU A N 1
ATOM 692 C CA . GLU A 1 87 ? 16.335 -9.506 -2.855 1.00 76.69 87 GLU A CA 1
ATOM 693 C C . GLU A 1 87 ? 15.513 -9.049 -1.636 1.00 76.69 87 GLU A C 1
ATOM 695 O O . GLU A 1 87 ? 15.544 -9.678 -0.574 1.00 76.69 87 GLU A O 1
ATOM 700 N N . ASP A 1 88 ? 14.754 -7.956 -1.771 1.00 76.06 88 ASP A N 1
ATOM 701 C CA . ASP A 1 88 ? 13.904 -7.444 -0.694 1.00 76.06 88 ASP A CA 1
ATOM 702 C C . ASP A 1 88 ? 12.701 -8.349 -0.446 1.00 76.06 88 ASP A C 1
ATOM 704 O O . ASP A 1 88 ? 12.227 -8.435 0.691 1.00 76.06 88 ASP A O 1
ATOM 708 N N . ILE A 1 89 ? 12.204 -9.008 -1.495 1.00 73.88 89 ILE A N 1
ATOM 709 C CA . ILE A 1 89 ? 11.074 -9.931 -1.422 1.00 73.88 89 ILE A CA 1
ATOM 710 C C . ILE A 1 89 ? 11.507 -11.203 -0.699 1.00 73.88 89 ILE A C 1
ATOM 712 O O . ILE A 1 89 ? 10.831 -11.617 0.243 1.00 73.88 89 ILE A O 1
ATOM 716 N N . GLU A 1 90 ? 12.642 -11.788 -1.083 1.00 71.88 90 GLU A N 1
ATOM 717 C CA . GLU A 1 90 ? 13.144 -13.046 -0.516 1.00 71.88 90 GLU A CA 1
ATOM 718 C C . GLU A 1 90 ? 13.351 -12.960 0.996 1.00 71.88 90 GLU A C 1
ATOM 720 O O . GLU A 1 90 ? 12.871 -13.815 1.733 1.00 71.88 90 GLU A O 1
ATOM 725 N N . LYS A 1 91 ? 13.934 -11.861 1.485 1.00 68.56 91 LYS A N 1
ATOM 726 C CA . LYS A 1 91 ? 14.145 -11.623 2.926 1.00 68.56 91 LYS A CA 1
ATOM 727 C C . LYS A 1 91 ? 12.855 -11.409 3.729 1.00 68.56 91 LYS A C 1
ATOM 729 O O . LYS A 1 91 ? 12.916 -11.277 4.947 1.00 68.56 91 LYS A O 1
ATOM 734 N N . SER A 1 92 ? 11.708 -11.280 3.063 1.00 63.59 92 SER A N 1
ATOM 735 C CA . SER A 1 92 ? 10.402 -11.021 3.687 1.00 63.59 92 SER A CA 1
ATOM 736 C C . SER A 1 92 ? 9.403 -12.166 3.523 1.00 63.59 92 SER A C 1
ATOM 738 O O . SER A 1 92 ? 8.294 -12.085 4.053 1.00 63.59 92 SER A O 1
ATOM 740 N N . ARG A 1 93 ? 9.781 -13.229 2.799 1.00 66.31 93 ARG A N 1
ATOM 741 C CA . ARG A 1 93 ? 8.971 -14.438 2.673 1.00 66.31 93 ARG A CA 1
ATOM 742 C C . ARG A 1 93 ? 8.986 -15.187 4.000 1.00 66.31 93 ARG A C 1
ATOM 744 O O . ARG A 1 93 ? 10.022 -15.670 4.437 1.00 66.31 93 ARG A O 1
ATOM 751 N N . ILE A 1 94 ? 7.817 -15.278 4.618 1.00 63.94 94 ILE A N 1
ATOM 752 C CA . ILE A 1 94 ? 7.537 -16.307 5.612 1.00 63.94 94 ILE A CA 1
ATOM 753 C C . ILE A 1 94 ? 6.999 -17.485 4.799 1.00 63.94 94 ILE A C 1
ATOM 755 O O . ILE A 1 94 ? 5.923 -17.379 4.211 1.00 63.94 94 ILE A O 1
ATOM 759 N N . GLU A 1 95 ? 7.793 -18.547 4.671 1.00 49.16 95 GLU A N 1
ATOM 760 C CA . GLU A 1 95 ? 7.281 -19.859 4.271 1.00 49.16 95 GLU A CA 1
ATOM 761 C C . GLU A 1 95 ? 6.408 -20.369 5.419 1.00 49.16 95 GLU A C 1
ATOM 763 O O . GLU A 1 95 ? 6.740 -20.155 6.586 1.00 49.16 95 GLU A O 1
ATOM 768 N N . ASP A 1 96 ? 5.249 -20.924 5.079 1.00 41.41 96 ASP A N 1
ATOM 769 C CA . ASP A 1 96 ? 4.165 -21.262 5.997 1.00 41.41 96 ASP A CA 1
ATOM 770 C C . ASP A 1 96 ? 4.662 -21.804 7.346 1.00 41.41 96 ASP A C 1
ATOM 772 O O . ASP A 1 96 ? 5.342 -22.826 7.420 1.00 41.41 96 ASP A O 1
ATOM 776 N N . ALA A 1 97 ? 4.278 -21.137 8.437 1.00 42.19 97 ALA A N 1
ATOM 777 C CA . ALA A 1 97 ? 4.413 -21.676 9.783 1.00 42.19 97 ALA A CA 1
ATOM 778 C C . ALA A 1 97 ? 3.395 -22.816 9.975 1.00 42.19 97 ALA A C 1
ATOM 780 O O . ALA A 1 97 ? 2.391 -22.671 10.669 1.00 42.19 97 ALA A O 1
ATOM 781 N N . HIS A 1 98 ? 3.646 -23.951 9.327 1.00 44.81 98 HIS A N 1
ATOM 782 C CA . HIS A 1 98 ? 2.995 -25.230 9.572 1.00 44.81 98 HIS A CA 1
ATOM 783 C C . HIS A 1 98 ? 3.977 -26.143 10.318 1.00 44.81 98 HIS A C 1
ATOM 785 O O . HIS A 1 98 ? 4.543 -27.048 9.730 1.00 44.81 98 HIS A O 1
ATOM 791 N N . GLU A 1 99 ? 4.210 -25.842 11.600 1.00 44.69 99 GLU A N 1
ATOM 792 C CA . GLU A 1 99 ? 4.569 -26.768 12.697 1.00 44.69 99 GLU A CA 1
ATOM 793 C C . GLU A 1 99 ? 5.169 -25.965 13.859 1.00 44.69 99 GLU A C 1
ATOM 795 O O . GLU A 1 99 ? 6.342 -25.613 13.824 1.00 44.69 99 GLU A O 1
ATOM 800 N N . ALA A 1 100 ? 4.364 -25.658 14.883 1.00 43.56 100 ALA A N 1
ATOM 801 C CA . ALA A 1 100 ? 4.813 -25.503 16.278 1.00 43.56 100 ALA A CA 1
ATOM 802 C C . ALA A 1 100 ? 3.648 -25.084 17.198 1.00 43.56 100 ALA A C 1
ATOM 804 O O . ALA A 1 100 ? 3.693 -24.025 17.816 1.00 43.56 100 ALA A O 1
ATOM 805 N N . PHE A 1 101 ? 2.595 -25.903 17.294 1.00 39.56 101 PHE A N 1
ATOM 806 C CA . PHE A 1 101 ? 1.844 -26.064 18.551 1.00 39.56 101 PHE A CA 1
ATOM 807 C C . PHE A 1 101 ? 0.994 -27.344 18.496 1.00 39.56 101 PHE A C 1
ATOM 809 O O . PHE A 1 101 ? -0.227 -27.326 18.374 1.00 39.56 101 PHE A O 1
ATOM 816 N N . CYS A 1 102 ? 1.676 -28.485 18.517 1.00 40.44 102 CYS A N 1
ATOM 817 C CA . CYS A 1 102 ? 1.117 -29.758 18.968 1.00 40.44 102 CYS A CA 1
ATOM 818 C C . CYS A 1 102 ? 2.122 -30.366 19.952 1.00 40.44 102 CYS A C 1
ATOM 820 O O . CYS A 1 102 ? 2.787 -31.350 19.639 1.00 40.44 102 CYS A O 1
ATOM 822 N N . LEU A 1 103 ? 2.264 -29.719 21.110 1.00 44.22 103 LEU A N 1
ATOM 823 C CA . LEU A 1 103 ? 2.753 -30.327 22.345 1.00 44.22 103 LEU A CA 1
ATOM 824 C C . LEU A 1 103 ? 1.801 -29.929 23.470 1.00 44.22 103 LEU A C 1
ATOM 826 O O . LEU A 1 103 ? 1.493 -28.718 23.556 1.00 44.22 103 LEU A O 1
#

Secondary structure (DSSP, 8-state):
-EEE-SHHHHHHHHHH--TT-EEEEESSS---EEEE-SS--HHHHHHHHHHHHHTSSS-TTSEEEEEEEETTT---EEEEEEPPPHHHHHTT-------S---

InterPro domains:
  IPR059101 NFACT, RNA binding domain 2 [PF18297] (1-91)

Sequence (103 aa):
VIIGRCKEENIKIEQLSTPGDIILRVKKYKGPITLFRGNFALELFHRAASFTARYSDAPEDKEVEVEYWQVPEGEIKKIKVKAAGVEDIEKSRIEDAHEAFCL

Foldseek 3Di:
DDKQLDPVSQVVLVVPDDFFWKWKAFPPWAFTIDIDDDDDDPVVVLLSNLCRCQRIPDDQVDWTWMWMAGPPDGDIDIDTHHRDDPVSVVVVDDDDPPDDPPD

Radius of gyration: 14.12 Å; chains: 1; bounding box: 29×42×37 Å